Protein AF-A0A2D5T4H2-F1 (afdb_monomer_lite)

Radius of gyration: 14.94 Å; chains: 1; bounding box: 44×29×36 Å

Secondary structure (DSSP, 8-state):
----SS--PPP-SHHHHHHHHHHHH-EEEEE--S-TTTTTT--EEEEETTSEEEEE--SHHHHHHHHHTTTHHHHHHHHHSPBPPHHHHHHHHHHS-TTT-GGG-S-S-HHHHHHHHHTTTT-HHHHHHHHHHHTTS-S-EE-

Structure (mmCIF, N/CA/C/O backbone):
data_AF-A0A2D5T4H2-F1
#
_entry.id   AF-A0A2D5T4H2-F1
#
loop_
_atom_site.group_PDB
_atom_site.id
_atom_site.type_symbol
_atom_site.label_atom_id
_atom_site.label_alt_id
_atom_site.label_comp_id
_atom_site.label_asym_id
_atom_site.label_entity_id
_atom_site.label_seq_id
_atom_site.pdbx_PDB_ins_code
_atom_site.Cartn_x
_atom_site.Cartn_y
_atom_site.Cartn_z
_atom_site.occupancy
_atom_site.B_iso_or_equiv
_atom_site.auth_seq_id
_atom_site.auth_comp_id
_atom_site.auth_asym_id
_atom_site.auth_atom_id
_atom_site.pdbx_PDB_model_num
ATOM 1 N N . THR A 1 1 ? -28.891 8.841 -10.456 1.00 34.97 1 THR A N 1
ATOM 2 C CA . THR A 1 1 ? -28.614 8.245 -11.785 1.00 34.97 1 THR A CA 1
ATOM 3 C C . THR A 1 1 ? -28.326 6.766 -11.584 1.00 34.97 1 THR A C 1
ATOM 5 O O . THR A 1 1 ? -27.625 6.457 -10.628 1.00 34.97 1 THR A O 1
ATOM 8 N N . PRO A 1 2 ? -28.926 5.834 -12.348 1.00 43.03 2 PRO A N 1
ATOM 9 C CA . PRO A 1 2 ? -28.908 4.424 -11.969 1.00 43.03 2 PRO A CA 1
ATOM 10 C C . PRO A 1 2 ? -27.584 3.770 -12.382 1.00 43.03 2 PRO A C 1
ATOM 12 O O . PRO A 1 2 ? -27.327 3.568 -13.564 1.00 43.03 2 PRO A O 1
ATOM 15 N N . VAL A 1 3 ? -26.751 3.421 -11.400 1.00 46.94 3 VAL A N 1
ATOM 16 C CA . VAL A 1 3 ? -25.598 2.518 -11.563 1.00 46.94 3 VAL A CA 1
ATOM 17 C C . VAL A 1 3 ? -26.074 1.105 -11.231 1.00 46.94 3 VAL A C 1
ATOM 19 O O . VAL A 1 3 ? -25.702 0.511 -10.229 1.00 46.94 3 VAL A O 1
ATOM 22 N N . ALA A 1 4 ? -26.996 0.588 -12.033 1.00 45.72 4 ALA A N 1
ATOM 23 C CA . ALA A 1 4 ? -27.478 -0.780 -11.917 1.00 45.72 4 ALA A CA 1
ATOM 24 C C . ALA A 1 4 ? -27.322 -1.405 -13.299 1.00 45.72 4 ALA A C 1
ATOM 26 O O . ALA A 1 4 ? -28.199 -1.214 -14.132 1.00 45.72 4 ALA A O 1
ATOM 27 N N . ASN A 1 5 ? -26.140 -1.990 -13.555 1.00 38.53 5 ASN A N 1
ATOM 28 C CA . ASN A 1 5 ? -25.817 -2.998 -14.593 1.00 38.53 5 ASN A CA 1
ATOM 29 C C . ASN A 1 5 ? -24.341 -2.969 -15.050 1.00 38.53 5 ASN A C 1
ATOM 31 O O . ASN A 1 5 ? -24.047 -3.269 -16.202 1.00 38.53 5 ASN A O 1
ATOM 35 N N . SER A 1 6 ? -23.381 -2.639 -14.181 1.00 49.62 6 SER A N 1
ATOM 36 C CA . SER A 1 6 ? -21.960 -2.801 -14.531 1.00 49.62 6 SER A CA 1
ATOM 37 C C . SER A 1 6 ? -21.401 -4.184 -14.154 1.00 49.62 6 SER A C 1
ATOM 39 O O . SER A 1 6 ? -20.303 -4.529 -14.573 1.00 49.62 6 SER A O 1
ATOM 41 N N . GLY A 1 7 ? -22.119 -4.989 -13.356 1.00 42.88 7 GLY A N 1
ATOM 42 C CA . GLY A 1 7 ? -21.573 -6.232 -12.791 1.00 42.88 7 GLY A CA 1
ATOM 43 C C . GLY A 1 7 ? -20.414 -6.006 -11.807 1.00 42.88 7 GLY A C 1
ATOM 44 O O . GLY A 1 7 ? -19.884 -6.972 -11.264 1.00 42.88 7 GLY A O 1
ATOM 45 N N . PHE A 1 8 ? -20.038 -4.749 -11.540 1.00 54.16 8 PHE A N 1
ATOM 46 C CA . PHE A 1 8 ? -19.082 -4.392 -10.502 1.00 54.16 8 PHE A CA 1
ATOM 47 C C . PHE A 1 8 ? -19.810 -4.408 -9.160 1.00 54.16 8 PHE A C 1
ATOM 49 O O . PHE A 1 8 ? -20.512 -3.467 -8.796 1.00 54.16 8 PHE A O 1
ATOM 56 N N . SER A 1 9 ? -19.668 -5.512 -8.432 1.00 63.72 9 SER A N 1
ATOM 57 C CA . SER A 1 9 ? -19.915 -5.522 -6.993 1.00 63.72 9 SER A CA 1
ATOM 58 C C . SER A 1 9 ? -18.931 -4.574 -6.307 1.00 63.72 9 SER A C 1
ATOM 60 O O . SER A 1 9 ? -17.769 -4.511 -6.718 1.00 63.72 9 SER A O 1
ATOM 62 N N . ALA A 1 10 ? -19.366 -3.896 -5.244 1.00 79.94 10 ALA A N 1
ATOM 63 C CA . ALA A 1 10 ? -18.456 -3.160 -4.369 1.00 79.94 10 ALA A CA 1
ATOM 64 C C . ALA A 1 10 ? -17.305 -4.076 -3.915 1.00 79.94 10 ALA A C 1
ATOM 66 O O . ALA A 1 10 ? -17.531 -5.256 -3.633 1.00 79.94 10 ALA A O 1
ATOM 67 N N . ILE A 1 11 ? -16.080 -3.548 -3.878 1.00 86.62 11 ILE A N 1
ATOM 68 C CA . ILE A 1 11 ? -14.932 -4.293 -3.360 1.00 86.62 11 ILE A CA 1
ATOM 69 C C . ILE A 1 11 ? -15.079 -4.390 -1.841 1.00 86.62 11 ILE A C 1
ATOM 71 O O . ILE A 1 11 ? -15.152 -3.370 -1.160 1.00 86.62 11 ILE A O 1
ATOM 75 N N . THR A 1 12 ? -15.130 -5.611 -1.313 1.00 90.19 12 THR A N 1
ATOM 76 C CA . THR A 1 12 ? -15.349 -5.863 0.121 1.00 90.19 12 THR A CA 1
ATOM 77 C C . THR A 1 12 ? -14.108 -6.362 0.854 1.00 90.19 12 THR A C 1
ATOM 79 O O . THR A 1 12 ? -14.155 -6.474 2.072 1.00 90.19 12 THR A O 1
ATOM 82 N N . SER A 1 13 ? -13.021 -6.679 0.142 1.00 93.88 13 SER A N 1
ATOM 83 C CA . SER A 1 13 ? -11.738 -7.081 0.736 1.00 93.88 13 SER A CA 1
ATOM 84 C C . SER A 1 13 ? -10.546 -6.718 -0.152 1.00 93.88 13 SER A C 1
ATOM 86 O O . SER A 1 13 ? -10.675 -6.530 -1.371 1.00 93.88 13 SER A O 1
ATOM 88 N N . PHE A 1 14 ? -9.352 -6.654 0.439 1.00 95.88 14 PHE A N 1
ATOM 89 C CA . PHE A 1 14 ? -8.123 -6.426 -0.327 1.00 95.88 14 PHE A CA 1
ATOM 90 C C . PHE A 1 14 ? -7.744 -7.614 -1.220 1.00 95.88 14 PHE A C 1
ATOM 92 O O . PHE A 1 14 ? -7.078 -7.425 -2.234 1.00 95.88 14 PHE A O 1
ATOM 99 N N . GLU A 1 15 ? -8.174 -8.830 -0.910 1.00 95.62 15 GLU A N 1
ATOM 100 C CA . GLU A 1 15 ? -7.932 -10.023 -1.722 1.00 95.62 15 GLU A CA 1
ATOM 101 C C . GLU A 1 15 ? -8.758 -9.985 -3.004 1.00 95.62 15 GLU A C 1
ATOM 103 O O . GLU A 1 15 ? -8.255 -10.315 -4.086 1.00 95.62 15 GLU A O 1
ATOM 108 N N . GLN A 1 16 ? -10.006 -9.516 -2.904 1.00 94.56 16 GLN A N 1
ATOM 109 C CA . GLN A 1 16 ? -10.831 -9.241 -4.074 1.00 94.56 16 GLN A CA 1
ATOM 110 C C . GLN A 1 16 ? -10.177 -8.152 -4.930 1.00 94.56 16 GLN A C 1
ATOM 112 O O . GLN A 1 16 ? -10.008 -8.352 -6.136 1.00 94.56 16 GLN A O 1
ATOM 117 N N . PHE A 1 17 ? -9.725 -7.052 -4.310 1.00 95.12 17 PHE A N 1
ATOM 118 C CA . PHE A 1 17 ? -8.960 -6.010 -5.001 1.00 95.12 17 PHE A CA 1
ATOM 119 C C . PHE A 1 17 ? -7.736 -6.593 -5.719 1.00 95.12 17 PHE A C 1
ATOM 121 O O . PHE A 1 17 ? -7.566 -6.373 -6.915 1.00 95.12 17 PHE A O 1
ATOM 128 N N . CYS A 1 18 ? -6.911 -7.382 -5.023 1.00 95.50 18 CYS A N 1
ATOM 129 C CA . CYS A 1 18 ? -5.713 -8.009 -5.583 1.00 95.50 18 CYS A CA 1
ATOM 130 C C . CYS A 1 18 ? -6.044 -8.889 -6.790 1.00 95.50 18 CYS A C 1
ATOM 132 O O . CYS A 1 18 ? -5.341 -8.842 -7.795 1.00 95.50 18 CYS A O 1
ATOM 134 N N . THR A 1 19 ? -7.113 -9.681 -6.710 1.00 94.88 19 THR A N 1
ATOM 135 C CA . THR A 1 19 ? -7.543 -10.570 -7.798 1.00 94.88 19 THR A CA 1
ATOM 136 C C . THR A 1 19 ? -7.921 -9.775 -9.048 1.00 94.88 19 THR A C 1
ATOM 138 O O . THR A 1 19 ? -7.489 -10.108 -10.154 1.00 94.88 19 THR A O 1
ATOM 141 N N . ILE A 1 20 ? -8.681 -8.691 -8.872 1.00 93.38 20 ILE A N 1
ATOM 142 C CA . ILE A 1 20 ? -9.080 -7.790 -9.958 1.00 93.38 20 ILE A CA 1
ATOM 143 C C . ILE A 1 20 ? -7.844 -7.080 -10.528 1.00 93.38 20 ILE A C 1
ATOM 145 O O . ILE A 1 20 ? -7.595 -7.151 -11.730 1.00 93.38 20 ILE A O 1
ATOM 149 N N . ALA A 1 21 ? -7.026 -6.463 -9.674 1.00 93.50 21 ALA A N 1
ATOM 150 C CA . ALA A 1 21 ? -5.838 -5.708 -10.063 1.00 93.50 21 ALA A CA 1
ATOM 151 C C . ALA A 1 21 ? -4.835 -6.555 -10.863 1.00 93.50 21 ALA A C 1
ATOM 153 O O . ALA A 1 21 ? -4.395 -6.119 -11.926 1.00 93.50 21 ALA A O 1
ATOM 154 N N . LYS A 1 22 ? -4.534 -7.791 -10.424 1.00 94.69 22 LYS A N 1
ATOM 155 C CA . LYS A 1 22 ? -3.659 -8.724 -11.166 1.00 94.69 22 LYS A CA 1
ATOM 156 C C . LYS A 1 22 ? -4.136 -8.923 -12.598 1.00 94.69 22 LYS A C 1
ATOM 158 O O . LYS A 1 22 ? -3.337 -8.867 -13.524 1.00 94.69 22 LYS A O 1
ATOM 163 N N . ARG A 1 23 ? -5.438 -9.151 -12.778 1.00 92.44 23 ARG A N 1
ATOM 164 C CA . ARG A 1 23 ? -6.022 -9.473 -14.084 1.00 92.44 23 ARG A CA 1
ATOM 165 C C . ARG A 1 23 ? -6.129 -8.256 -14.997 1.00 92.44 23 ARG A C 1
ATOM 167 O O . ARG A 1 23 ? -5.829 -8.368 -16.179 1.00 92.44 23 ARG A O 1
ATOM 174 N N . TYR A 1 24 ? -6.580 -7.121 -14.468 1.00 92.06 24 TYR A N 1
ATOM 175 C CA . TYR A 1 24 ? -6.819 -5.919 -15.270 1.00 92.06 24 TYR A CA 1
ATOM 176 C C . TYR A 1 24 ? -5.535 -5.162 -15.600 1.00 92.06 24 TYR A C 1
ATOM 178 O O . TYR A 1 24 ? -5.412 -4.639 -16.705 1.00 92.06 24 TYR A O 1
ATOM 186 N N . TRP A 1 25 ? -4.590 -5.091 -14.661 1.00 92.69 25 TRP A N 1
ATOM 187 C CA . TRP A 1 25 ? -3.363 -4.311 -14.834 1.00 92.69 25 TRP A CA 1
ATOM 188 C C . TRP A 1 25 ? -2.144 -5.156 -15.194 1.00 92.69 25 TRP A C 1
ATOM 190 O O . TRP A 1 25 ? -1.122 -4.576 -15.538 1.00 92.69 25 TRP A O 1
ATOM 200 N N . GLN A 1 26 ? -2.241 -6.492 -15.138 1.00 94.25 26 GLN A N 1
ATOM 201 C CA . GLN A 1 26 ? -1.117 -7.404 -15.399 1.00 94.25 26 GLN A CA 1
ATOM 202 C C . GLN A 1 26 ? 0.096 -7.056 -14.517 1.00 94.25 26 GLN A C 1
ATOM 204 O O . GLN A 1 26 ? 1.203 -6.801 -14.982 1.00 94.25 26 GLN A O 1
ATOM 209 N N . VAL A 1 27 ? -0.153 -6.987 -13.206 1.00 97.06 27 VAL A N 1
ATOM 210 C CA . VAL A 1 27 ? 0.825 -6.571 -12.191 1.00 97.06 27 VAL A CA 1
ATOM 211 C C . VAL A 1 27 ? 1.141 -7.686 -11.212 1.00 97.06 27 VAL A C 1
ATOM 213 O O . VAL A 1 27 ? 0.294 -8.526 -10.893 1.00 97.06 27 VAL A O 1
ATOM 216 N N . THR A 1 28 ? 2.334 -7.612 -10.631 1.00 97.88 28 THR A N 1
ATOM 217 C CA . THR A 1 28 ? 2.639 -8.296 -9.374 1.00 97.88 28 THR A CA 1
ATOM 218 C C . THR A 1 28 ? 2.380 -7.345 -8.209 1.00 97.88 28 THR A C 1
ATOM 220 O O . THR A 1 28 ? 2.773 -6.180 -8.259 1.00 97.88 28 THR A O 1
ATOM 223 N N . LEU A 1 29 ? 1.707 -7.832 -7.163 1.00 98.19 29 LEU A N 1
ATOM 224 C CA . LEU A 1 29 ? 1.396 -7.050 -5.966 1.00 98.19 29 LEU A CA 1
ATOM 225 C C . LEU A 1 29 ? 2.230 -7.528 -4.787 1.00 98.19 29 LEU A C 1
ATOM 227 O O . LEU A 1 29 ? 2.374 -8.731 -4.565 1.00 98.19 29 LEU A O 1
ATOM 231 N N . TYR A 1 30 ? 2.703 -6.563 -4.018 1.00 98.19 30 TYR A N 1
ATOM 232 C CA . TYR A 1 30 ? 3.545 -6.729 -2.849 1.00 98.19 30 TYR A CA 1
ATOM 233 C C . TYR A 1 30 ? 2.942 -5.968 -1.680 1.00 98.19 30 TYR A C 1
ATOM 235 O O . TYR A 1 30 ? 2.213 -4.989 -1.871 1.00 98.19 30 TYR A O 1
ATOM 243 N N . ARG A 1 31 ? 3.266 -6.388 -0.462 1.00 97.12 31 ARG A N 1
ATOM 244 C CA . ARG A 1 31 ? 2.934 -5.593 0.716 1.00 97.12 31 ARG A CA 1
ATOM 245 C C . ARG A 1 31 ? 3.766 -4.310 0.729 1.00 97.12 31 ARG A C 1
ATOM 247 O O . ARG A 1 31 ? 4.899 -4.274 0.240 1.00 97.12 31 ARG A O 1
ATOM 254 N N . ASN A 1 32 ? 3.216 -3.254 1.309 1.00 96.69 32 ASN A N 1
ATOM 255 C CA . ASN A 1 32 ? 3.922 -1.994 1.480 1.00 96.69 32 ASN A CA 1
ATOM 256 C C . ASN A 1 32 ? 4.977 -2.096 2.594 1.00 96.69 32 ASN A C 1
ATOM 258 O O . ASN A 1 32 ? 4.735 -1.734 3.741 1.00 96.69 32 ASN A O 1
ATOM 262 N N . ASP A 1 33 ? 6.172 -2.546 2.216 1.00 93.06 33 ASP A N 1
ATOM 263 C CA . ASP A 1 33 ? 7.385 -2.489 3.048 1.00 93.06 33 ASP A CA 1
ATOM 264 C C . ASP A 1 33 ? 8.144 -1.156 2.895 1.00 93.06 33 ASP A C 1
ATOM 266 O O . ASP A 1 33 ? 9.150 -0.901 3.565 1.00 93.06 33 ASP A O 1
ATOM 270 N N . VAL A 1 34 ? 7.689 -0.291 1.983 1.00 94.25 34 VAL A N 1
ATOM 271 C CA . VAL A 1 34 ? 8.395 0.937 1.614 1.00 94.25 34 VAL A CA 1
ATOM 272 C C . VAL A 1 34 ? 8.357 1.932 2.770 1.00 94.25 34 VAL A C 1
ATOM 274 O O . VAL A 1 34 ? 9.414 2.384 3.224 1.00 94.25 34 VAL A O 1
ATOM 277 N N . PHE A 1 35 ? 7.154 2.221 3.272 1.00 93.31 35 PHE A N 1
ATOM 278 C CA . PHE A 1 35 ? 6.911 3.168 4.359 1.00 93.31 35 PHE A CA 1
ATOM 279 C C . PHE A 1 35 ? 5.974 2.539 5.403 1.00 93.31 35 PHE A C 1
ATOM 281 O O . PHE A 1 35 ? 4.754 2.550 5.210 1.00 93.31 35 PHE A O 1
ATOM 288 N N . PRO A 1 36 ? 6.505 2.007 6.523 1.00 92.75 36 PRO A N 1
ATOM 289 C CA . PRO A 1 36 ? 5.705 1.292 7.520 1.00 92.75 36 PRO A CA 1
ATOM 290 C C . PRO A 1 36 ? 4.522 2.088 8.087 1.00 92.75 36 PRO A C 1
ATOM 292 O O . PRO A 1 36 ? 3.486 1.502 8.375 1.00 92.75 36 PRO A O 1
ATOM 295 N N . ALA A 1 37 ? 4.637 3.415 8.214 1.00 91.75 37 ALA A N 1
ATOM 296 C CA . ALA A 1 37 ? 3.538 4.274 8.676 1.00 91.75 37 ALA A CA 1
ATOM 297 C C . ALA A 1 37 ? 2.452 4.530 7.623 1.00 91.75 37 ALA A C 1
ATOM 299 O O . ALA A 1 37 ? 1.321 4.860 7.969 1.00 91.75 37 ALA A O 1
ATOM 300 N N . LEU A 1 38 ? 2.772 4.368 6.341 1.00 92.56 38 LEU A N 1
ATOM 301 C CA . LEU A 1 38 ? 1.813 4.494 5.247 1.00 92.56 38 LEU A CA 1
ATOM 302 C C . LEU A 1 38 ? 1.041 3.187 5.018 1.00 92.56 38 LEU A C 1
ATOM 304 O O . LEU A 1 38 ? -0.131 3.215 4.642 1.00 92.56 38 LEU A O 1
ATOM 308 N N . ALA A 1 39 ? 1.693 2.050 5.275 1.00 95.19 39 ALA A N 1
ATOM 309 C CA . ALA A 1 39 ? 1.175 0.706 5.039 1.00 95.19 39 ALA A CA 1
ATOM 310 C C . ALA A 1 39 ? -0.229 0.434 5.616 1.00 95.19 39 ALA A C 1
ATOM 312 O O . ALA A 1 39 ? -1.018 -0.195 4.914 1.00 95.19 39 ALA A O 1
ATOM 313 N N . PRO A 1 40 ? -0.621 0.933 6.808 1.00 94.44 40 PRO A N 1
ATOM 314 C CA . PRO A 1 40 ? -1.963 0.697 7.324 1.00 94.44 40 PRO A CA 1
ATOM 315 C C . PRO A 1 40 ? -3.058 1.240 6.403 1.00 94.44 40 PRO A C 1
ATOM 317 O O . PRO A 1 40 ? -4.093 0.600 6.294 1.00 94.44 40 PRO A O 1
ATOM 320 N N . TYR A 1 41 ? -2.831 2.361 5.711 1.00 93.44 41 TYR A N 1
ATOM 321 C CA . TYR A 1 41 ? -3.816 2.989 4.817 1.00 93.44 41 TYR A CA 1
ATOM 322 C C . TYR A 1 41 ? -3.652 2.565 3.358 1.00 93.44 41 TYR A C 1
ATOM 324 O O . TYR A 1 41 ? -4.640 2.422 2.644 1.00 93.44 41 TYR A O 1
ATOM 332 N N . PHE A 1 42 ? -2.408 2.351 2.928 1.00 95.00 42 PHE A N 1
ATOM 333 C CA . PHE A 1 42 ? -2.062 1.953 1.566 1.00 95.00 42 PHE A CA 1
ATOM 334 C C . PHE A 1 42 ? -1.181 0.699 1.622 1.00 95.00 42 PHE A C 1
ATOM 336 O O . PHE A 1 42 ? 0.047 0.798 1.519 1.00 95.00 42 PHE A O 1
ATOM 343 N N . PRO A 1 43 ? -1.772 -0.490 1.831 1.00 96.94 43 PRO A N 1
ATOM 344 C CA . PRO A 1 43 ? -1.005 -1.691 2.154 1.00 96.94 43 PRO A CA 1
ATOM 345 C C . PRO A 1 43 ? -0.332 -2.358 0.955 1.00 96.94 43 PRO A C 1
ATOM 347 O O . PRO A 1 43 ? 0.405 -3.323 1.138 1.00 96.94 43 PRO A O 1
ATOM 350 N N . ILE A 1 44 ? -0.571 -1.877 -0.267 1.00 97.88 44 ILE A N 1
ATOM 351 C CA . ILE A 1 44 ? -0.195 -2.586 -1.491 1.00 97.88 44 ILE A CA 1
ATOM 352 C C . ILE A 1 44 ? 0.716 -1.729 -2.365 1.00 97.88 44 ILE A C 1
ATOM 354 O O . ILE A 1 44 ? 0.396 -0.584 -2.681 1.00 97.88 44 ILE A O 1
ATOM 358 N N . VAL A 1 45 ? 1.804 -2.332 -2.834 1.00 97.69 45 VAL A N 1
ATOM 359 C CA . VAL A 1 45 ? 2.670 -1.815 -3.899 1.00 97.69 45 VAL A CA 1
ATOM 360 C C . VAL A 1 45 ? 2.519 -2.713 -5.125 1.00 97.69 45 VAL A C 1
ATOM 362 O O . VAL A 1 45 ? 2.576 -3.935 -5.014 1.00 97.69 45 VAL A O 1
ATOM 365 N N . CYS A 1 46 ? 2.301 -2.124 -6.296 1.00 97.38 46 CYS A N 1
ATOM 366 C CA . CYS A 1 46 ? 2.217 -2.829 -7.574 1.00 97.38 46 CYS A CA 1
ATOM 367 C C . CYS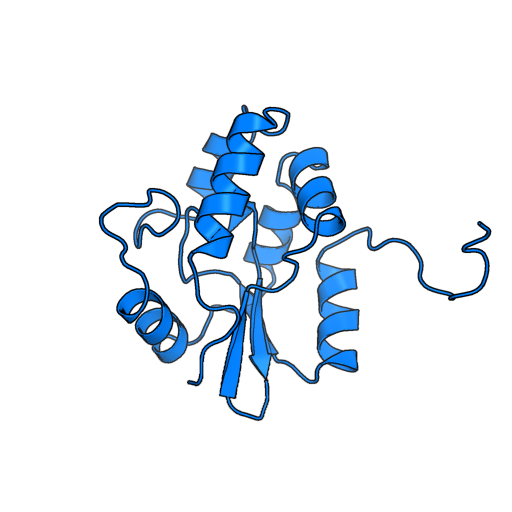 A 1 46 ? 3.486 -2.618 -8.390 1.00 97.38 46 CYS A C 1
ATOM 369 O O . CYS A 1 46 ? 4.029 -1.517 -8.391 1.00 97.38 46 CYS A O 1
ATOM 371 N N . ILE A 1 47 ? 3.902 -3.653 -9.120 1.00 97.94 47 ILE A N 1
ATOM 372 C CA . ILE A 1 47 ? 4.925 -3.576 -10.166 1.00 97.94 47 ILE A CA 1
ATOM 373 C C . ILE A 1 47 ? 4.346 -4.200 -11.438 1.00 97.94 47 ILE A C 1
ATOM 375 O O . ILE A 1 47 ? 3.937 -5.364 -11.429 1.00 97.94 47 ILE A O 1
ATOM 379 N N . ALA A 1 48 ? 4.291 -3.419 -12.514 1.00 96.94 48 ALA A N 1
ATOM 380 C CA . ALA A 1 48 ? 3.893 -3.874 -13.845 1.00 96.94 48 ALA A CA 1
ATOM 381 C C . ALA A 1 48 ? 5.090 -4.428 -14.634 1.00 96.94 48 ALA A C 1
ATOM 383 O O . ALA A 1 48 ? 6.243 -4.139 -14.319 1.00 96.94 48 ALA A O 1
ATOM 384 N N . GLU A 1 49 ? 4.815 -5.172 -15.709 1.00 94.31 49 GLU A N 1
ATOM 385 C CA . GLU A 1 49 ? 5.846 -5.748 -16.593 1.00 94.31 49 GLU A CA 1
ATOM 386 C C . GLU A 1 49 ? 6.765 -4.698 -17.235 1.00 94.31 49 GLU A C 1
ATOM 388 O O . GLU A 1 49 ? 7.923 -4.971 -17.533 1.00 94.31 49 GLU A O 1
ATOM 393 N N . ASN A 1 50 ? 6.272 -3.470 -17.412 1.00 94.12 50 ASN A N 1
ATOM 394 C CA . ASN A 1 50 ? 7.049 -2.344 -17.928 1.00 94.12 50 ASN A CA 1
ATOM 395 C C . ASN A 1 50 ? 7.886 -1.628 -16.846 1.00 94.12 50 ASN A C 1
ATOM 397 O O . ASN A 1 50 ? 8.282 -0.482 -17.051 1.00 94.12 50 ASN A O 1
ATOM 401 N N . ASN A 1 51 ? 8.093 -2.257 -15.685 1.00 94.62 51 ASN A N 1
ATOM 402 C CA . ASN A 1 51 ? 8.789 -1.706 -14.518 1.00 94.62 51 ASN A CA 1
ATOM 403 C C . ASN A 1 51 ? 8.150 -0.451 -13.898 1.00 94.62 51 ASN A C 1
ATOM 405 O O . ASN A 1 51 ? 8.769 0.204 -13.058 1.00 94.62 51 ASN A O 1
ATOM 409 N N . SER A 1 52 ? 6.900 -0.121 -14.243 1.00 97.00 52 SER A N 1
ATOM 410 C CA . SER A 1 52 ? 6.147 0.903 -13.511 1.00 97.00 52 SER A CA 1
ATOM 411 C C . SER A 1 52 ? 5.773 0.379 -12.127 1.00 97.00 52 SER A C 1
ATOM 413 O O . SER A 1 52 ? 5.223 -0.716 -12.004 1.00 97.00 52 SER A O 1
ATOM 415 N N . CYS A 1 53 ? 6.036 1.172 -11.090 1.00 97.44 53 CYS A N 1
ATOM 416 C CA . CYS A 1 53 ? 5.767 0.833 -9.698 1.00 97.44 53 CYS A CA 1
ATOM 417 C C . CYS A 1 53 ? 4.964 1.939 -9.003 1.00 97.44 53 CYS A C 1
ATOM 419 O O . CYS A 1 53 ? 5.286 3.116 -9.154 1.00 97.44 53 CYS A O 1
ATOM 421 N N . TRP A 1 54 ? 3.911 1.581 -8.263 1.00 96.19 54 TRP A N 1
ATOM 422 C CA . TRP A 1 54 ? 3.014 2.526 -7.574 1.00 96.19 54 TRP A CA 1
ATOM 423 C C . TRP A 1 54 ? 2.358 1.908 -6.340 1.00 96.19 54 TRP A C 1
ATOM 425 O O . TRP A 1 54 ? 2.284 0.687 -6.198 1.00 96.19 54 TRP A O 1
ATOM 435 N N . PHE A 1 55 ? 1.837 2.755 -5.455 1.00 95.50 55 PHE A N 1
ATOM 436 C CA . PHE A 1 55 ? 0.974 2.327 -4.357 1.00 95.50 55 PHE A CA 1
ATOM 437 C C . PHE A 1 55 ? -0.452 2.127 -4.868 1.00 95.50 55 PHE A C 1
ATOM 439 O O . PHE A 1 55 ? -1.067 3.047 -5.409 1.00 95.50 55 PHE A O 1
ATOM 446 N N . ALA A 1 56 ? -0.980 0.920 -4.707 1.00 92.81 56 ALA A N 1
ATOM 447 C CA . ALA A 1 56 ? -2.317 0.568 -5.162 1.00 92.81 56 ALA A CA 1
ATOM 448 C C . ALA A 1 56 ? -3.358 0.713 -4.050 1.00 92.81 56 ALA A C 1
ATOM 450 O O . ALA A 1 56 ? -3.040 1.044 -2.908 1.00 92.81 56 ALA A O 1
ATOM 451 N N . ALA A 1 57 ? -4.622 0.485 -4.415 1.00 87.44 57 ALA A N 1
ATOM 452 C CA . ALA A 1 57 ? -5.776 0.664 -3.536 1.00 87.44 57 ALA A CA 1
ATOM 453 C C . ALA A 1 57 ? -5.873 2.083 -2.932 1.00 87.44 57 ALA A C 1
ATOM 455 O O . ALA A 1 57 ? -6.506 2.288 -1.901 1.00 87.44 57 ALA A O 1
ATOM 456 N N . ALA A 1 58 ? -5.288 3.083 -3.600 1.00 87.38 58 ALA A N 1
ATOM 457 C CA . ALA A 1 58 ? -5.325 4.485 -3.197 1.00 87.38 58 ALA A CA 1
ATOM 458 C C . ALA A 1 58 ? -6.635 5.176 -3.625 1.00 87.38 58 ALA A C 1
ATOM 460 O O . ALA A 1 58 ? -6.641 6.204 -4.296 1.00 87.38 58 ALA A O 1
ATOM 461 N N . THR A 1 59 ? -7.762 4.568 -3.261 1.00 87.44 59 THR A N 1
ATOM 462 C CA . THR A 1 59 ? -9.122 5.039 -3.567 1.00 87.44 59 TH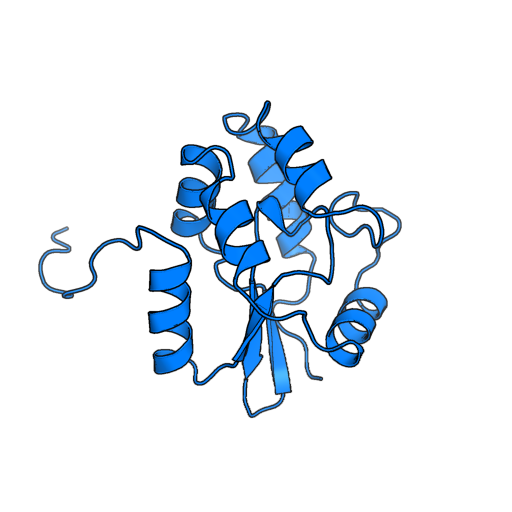R A CA 1
ATOM 463 C C . THR A 1 59 ? -9.902 5.246 -2.275 1.00 87.44 59 THR A C 1
ATOM 465 O O . THR A 1 59 ? -9.655 4.531 -1.304 1.00 87.44 59 THR A O 1
ATOM 468 N N . ASN A 1 60 ? -10.888 6.150 -2.273 1.00 86.44 60 ASN A N 1
ATOM 469 C CA . ASN A 1 60 ? -11.730 6.390 -1.093 1.00 86.44 60 ASN A CA 1
ATOM 470 C C . ASN A 1 60 ? -12.404 5.111 -0.574 1.00 86.44 60 ASN A C 1
ATOM 472 O O . ASN A 1 60 ? -12.399 4.893 0.629 1.00 86.44 60 ASN A O 1
ATOM 476 N N . GLU A 1 61 ? -12.894 4.245 -1.464 1.00 88.88 61 GLU A N 1
ATOM 477 C CA . GLU A 1 61 ? -13.567 2.989 -1.101 1.00 88.88 61 GLU A CA 1
ATOM 478 C C . GLU A 1 61 ? -12.652 2.055 -0.291 1.00 88.88 61 GLU A C 1
ATOM 480 O O . GLU A 1 61 ? -13.006 1.612 0.798 1.00 88.88 61 GLU A O 1
ATOM 485 N N . MET A 1 62 ? -11.430 1.812 -0.773 1.00 92.94 62 MET A N 1
ATOM 486 C CA . MET A 1 62 ? -10.445 0.970 -0.075 1.00 92.94 62 MET A CA 1
ATOM 487 C C . MET A 1 62 ? -9.949 1.597 1.237 1.00 92.94 62 MET A C 1
ATOM 489 O O . MET A 1 62 ? -9.659 0.890 2.208 1.00 92.94 62 MET A O 1
ATOM 493 N N . LEU A 1 63 ? -9.873 2.929 1.288 1.00 91.31 63 LEU A N 1
ATOM 494 C CA . LEU A 1 63 ? -9.524 3.662 2.501 1.00 91.31 63 LEU A CA 1
ATOM 495 C C . LEU A 1 63 ? -10.635 3.550 3.556 1.00 91.31 63 LEU A C 1
ATOM 497 O O . LEU A 1 63 ? -10.357 3.308 4.729 1.00 91.31 63 LEU A O 1
ATOM 501 N N . GLU A 1 64 ? -11.896 3.675 3.145 1.00 90.25 64 GLU A N 1
ATOM 502 C CA . GLU A 1 64 ? -13.064 3.467 4.003 1.00 90.25 64 GLU A CA 1
ATOM 503 C C . GLU A 1 64 ? -13.153 2.023 4.491 1.00 90.25 64 GLU A C 1
ATOM 505 O O . GLU A 1 64 ? -13.336 1.809 5.685 1.00 90.25 64 GLU A O 1
ATOM 510 N N . LEU A 1 65 ? -12.937 1.034 3.619 1.00 92.06 65 LEU A N 1
ATOM 511 C CA . LEU A 1 65 ? -12.863 -0.381 3.995 1.00 92.06 65 LEU A CA 1
ATOM 512 C C . LEU A 1 65 ? -11.815 -0.619 5.096 1.00 92.06 65 LEU A C 1
ATOM 514 O O . LEU A 1 65 ? -12.074 -1.277 6.109 1.00 92.06 65 LEU A O 1
ATOM 518 N N . THR A 1 66 ? -10.636 -0.024 4.928 1.00 92.81 66 THR A N 1
ATOM 519 C CA . THR A 1 66 ? -9.548 -0.094 5.904 1.00 92.81 66 THR A CA 1
ATOM 520 C C . THR A 1 66 ? -9.951 0.516 7.246 1.00 92.81 66 THR A C 1
ATOM 522 O O . THR A 1 66 ? -9.784 -0.117 8.286 1.00 92.81 66 THR A O 1
ATOM 525 N N . MET A 1 67 ? -10.505 1.728 7.251 1.00 91.56 67 MET A N 1
ATOM 526 C CA . MET A 1 67 ? -10.884 2.412 8.492 1.00 91.56 67 MET A CA 1
ATOM 527 C C . MET A 1 67 ? -12.080 1.741 9.185 1.00 91.56 67 MET A C 1
ATOM 529 O O . MET A 1 67 ? -12.059 1.553 10.401 1.00 91.56 67 MET A O 1
ATOM 533 N N . ASN A 1 68 ? -13.095 1.320 8.424 1.00 91.62 68 ASN A N 1
ATOM 534 C CA . ASN A 1 68 ? -14.307 0.677 8.939 1.00 91.62 68 ASN A CA 1
ATOM 535 C C . ASN A 1 68 ? -14.021 -0.698 9.552 1.00 91.62 68 ASN A C 1
ATOM 537 O O . ASN A 1 68 ? -14.671 -1.083 10.522 1.00 91.62 68 ASN A O 1
ATOM 541 N N . SER A 1 69 ? -13.018 -1.415 9.038 1.00 91.62 69 SER A N 1
ATOM 542 C CA . SER A 1 69 ? -12.544 -2.674 9.625 1.00 91.62 69 SER A CA 1
ATOM 543 C C . SER A 1 69 ? -11.601 -2.483 10.820 1.00 91.62 69 SER A C 1
ATOM 545 O O . SER A 1 69 ? -11.095 -3.469 11.359 1.00 91.62 69 SER A O 1
ATOM 547 N N . GLY A 1 70 ? -11.316 -1.241 11.235 1.00 92.12 70 GLY A N 1
ATOM 548 C CA . GLY A 1 70 ? -10.306 -0.959 12.256 1.00 92.12 70 GLY A CA 1
ATOM 549 C C . GLY A 1 70 ? -8.917 -1.439 11.830 1.00 92.12 70 GLY A C 1
ATOM 550 O O . GLY A 1 70 ? -8.183 -2.001 12.640 1.00 92.12 70 GLY A O 1
ATOM 551 N N . PHE A 1 71 ? -8.576 -1.260 10.552 1.00 93.88 71 PHE A N 1
ATOM 552 C CA . PHE A 1 71 ? -7.327 -1.688 9.913 1.00 93.88 71 PHE A CA 1
ATOM 553 C C . PHE A 1 71 ? -7.098 -3.208 9.862 1.00 93.88 71 PHE A C 1
ATOM 555 O O . PHE A 1 71 ? -6.004 -3.640 9.498 1.00 93.88 71 PHE A O 1
ATOM 562 N N . ASN A 1 72 ? -8.097 -4.038 10.182 1.00 93.75 72 ASN A N 1
ATOM 563 C CA . ASN A 1 72 ? -7.945 -5.495 10.123 1.00 93.75 72 ASN A CA 1
ATOM 564 C C . ASN A 1 72 ? -7.763 -6.006 8.686 1.00 93.75 72 ASN A C 1
ATOM 566 O O . ASN A 1 72 ? -6.925 -6.877 8.469 1.00 93.75 72 ASN A O 1
ATOM 570 N N . GLU A 1 73 ? -8.459 -5.416 7.709 1.00 95.44 73 GLU A N 1
ATOM 571 C CA . GLU A 1 73 ? -8.301 -5.753 6.284 1.00 95.44 73 GLU A CA 1
ATOM 572 C C . GLU A 1 73 ? -6.876 -5.456 5.790 1.00 95.44 73 GLU A C 1
ATOM 574 O O . GLU A 1 73 ? -6.239 -6.276 5.131 1.00 95.44 73 GLU A O 1
ATOM 579 N N . SER A 1 74 ? -6.329 -4.304 6.191 1.00 95.94 74 SER A N 1
ATOM 580 C CA . SER A 1 74 ? -4.948 -3.919 5.887 1.00 95.94 74 SER A CA 1
ATOM 581 C C . SER A 1 74 ? -3.937 -4.849 6.565 1.00 95.94 74 SER A C 1
ATOM 583 O O . SER A 1 74 ? -3.030 -5.373 5.919 1.00 95.94 74 SER A O 1
ATOM 585 N N . LYS A 1 75 ? -4.138 -5.151 7.855 1.00 96.06 75 LYS A N 1
ATOM 586 C CA . LYS A 1 75 ? -3.311 -6.116 8.594 1.00 96.06 75 LYS A CA 1
ATOM 587 C C . LYS A 1 75 ? -3.278 -7.478 7.905 1.00 96.06 75 LYS A C 1
ATOM 589 O O . LYS A 1 75 ? -2.215 -8.083 7.787 1.00 96.06 75 LYS A O 1
ATOM 594 N N . HIS A 1 76 ? -4.439 -7.961 7.469 1.00 96.69 76 HIS A N 1
ATOM 595 C CA . HIS A 1 76 ? -4.550 -9.252 6.815 1.00 96.69 76 HIS A CA 1
ATOM 596 C C . HIS A 1 76 ? -3.770 -9.269 5.500 1.00 96.69 76 HIS A C 1
ATOM 598 O O . HIS A 1 76 ? -2.872 -10.098 5.340 1.00 96.69 76 HIS A O 1
ATOM 604 N N . ILE A 1 77 ? -4.019 -8.315 4.599 1.00 97.25 77 ILE A N 1
ATOM 605 C CA . ILE A 1 77 ? -3.361 -8.327 3.290 1.00 97.25 77 ILE A CA 1
ATOM 606 C C . ILE A 1 77 ? -1.841 -8.126 3.385 1.00 97.25 77 ILE A C 1
ATOM 608 O O . ILE A 1 77 ? -1.096 -8.762 2.638 1.00 97.25 77 ILE A O 1
ATOM 612 N N . LEU A 1 78 ? -1.359 -7.326 4.343 1.00 96.88 78 LEU A N 1
ATOM 613 C CA . LEU A 1 78 ? 0.076 -7.160 4.608 1.00 96.88 78 LEU A CA 1
ATOM 614 C C . LEU A 1 78 ? 0.752 -8.476 5.029 1.00 96.88 78 LEU A C 1
ATOM 616 O O . LEU A 1 78 ? 1.928 -8.683 4.730 1.00 96.88 78 LEU A O 1
ATOM 620 N N . SER A 1 79 ? 0.017 -9.377 5.690 1.00 96.19 79 SER A N 1
ATOM 621 C CA . SER A 1 79 ? 0.517 -10.704 6.079 1.00 96.19 79 SER A CA 1
ATOM 622 C C . SER A 1 79 ? 0.497 -11.731 4.940 1.00 96.19 79 SER A C 1
ATOM 624 O O . SER A 1 79 ? 1.257 -12.697 4.976 1.00 96.19 79 SER A O 1
ATOM 626 N N . VAL A 1 80 ? -0.357 -11.522 3.932 1.00 96.69 80 VAL A N 1
ATOM 627 C CA . VAL A 1 80 ? -0.570 -12.452 2.812 1.00 96.69 80 VAL A CA 1
ATOM 628 C C . VAL A 1 80 ? 0.319 -12.121 1.615 1.00 96.69 80 VAL A C 1
ATOM 630 O O . VAL A 1 80 ? 0.807 -13.026 0.936 1.00 96.69 80 VAL A O 1
ATOM 633 N N . LEU A 1 81 ? 0.517 -10.835 1.316 1.00 97.69 81 LEU A N 1
ATOM 634 C CA . LEU A 1 81 ? 1.300 -10.419 0.157 1.00 97.69 81 LEU A CA 1
ATOM 635 C C . LEU A 1 81 ? 2.809 -10.626 0.374 1.00 97.69 81 LEU A C 1
ATOM 637 O O . LEU A 1 81 ? 3.315 -10.445 1.485 1.00 97.69 81 LEU A O 1
ATOM 641 N N . PRO A 1 82 ? 3.555 -10.957 -0.698 1.00 97.31 82 PRO A N 1
ATOM 642 C CA . PRO A 1 82 ? 5.004 -11.073 -0.626 1.00 97.31 82 PRO A CA 1
ATOM 643 C C . PRO A 1 82 ? 5.654 -9.721 -0.317 1.00 97.31 82 PRO A C 1
ATOM 645 O O . PRO A 1 82 ? 5.089 -8.658 -0.590 1.00 97.31 82 PRO A O 1
ATOM 648 N N . SER A 1 83 ? 6.875 -9.775 0.218 1.00 96.44 83 SER A N 1
ATOM 649 C CA . SER A 1 83 ? 7.673 -8.578 0.483 1.00 96.44 83 SER A CA 1
ATOM 650 C C . SER A 1 83 ? 8.048 -7.860 -0.814 1.00 96.44 83 SER A C 1
ATOM 652 O O . SER A 1 83 ? 8.366 -8.508 -1.813 1.00 96.44 83 SER A O 1
ATOM 654 N N . CYS A 1 84 ? 8.006 -6.527 -0.801 1.00 96.38 84 CYS A N 1
ATOM 655 C CA . CYS A 1 84 ? 8.370 -5.717 -1.961 1.00 96.38 84 CYS A CA 1
ATOM 656 C C . CYS A 1 84 ? 9.864 -5.895 -2.302 1.00 96.38 84 CYS A C 1
ATOM 658 O O . CYS A 1 84 ? 10.692 -5.885 -1.389 1.00 96.38 84 CYS A O 1
ATOM 660 N N . PRO A 1 85 ? 10.251 -6.013 -3.589 1.00 96.88 85 PRO A N 1
ATOM 661 C CA . PRO A 1 85 ? 11.653 -6.134 -3.969 1.00 96.88 85 PRO A CA 1
ATOM 662 C C . PRO A 1 85 ? 12.500 -4.969 -3.445 1.00 96.88 85 PRO A C 1
ATOM 664 O O . PRO A 1 85 ? 12.099 -3.806 -3.531 1.00 96.88 85 PRO A O 1
ATOM 667 N N . GLU A 1 86 ? 13.700 -5.272 -2.948 1.00 96.12 86 GLU A N 1
ATOM 668 C CA . GLU A 1 86 ? 14.560 -4.295 -2.267 1.00 96.12 86 GLU A CA 1
ATOM 669 C C . GLU A 1 86 ? 14.913 -3.089 -3.154 1.00 96.12 86 GLU A C 1
ATOM 671 O O . GLU A 1 86 ? 14.877 -1.944 -2.704 1.00 96.12 86 GLU A O 1
ATOM 676 N N . HIS A 1 87 ? 15.183 -3.321 -4.442 1.00 95.44 87 HIS A N 1
ATOM 677 C CA . HIS A 1 87 ? 15.479 -2.246 -5.391 1.00 95.44 87 HIS A CA 1
ATOM 678 C C . HIS A 1 87 ? 14.310 -1.254 -5.528 1.00 95.44 87 HIS A C 1
ATOM 680 O O . HIS A 1 87 ? 14.539 -0.047 -5.600 1.00 95.44 87 HIS A O 1
ATOM 686 N N . ALA A 1 88 ? 13.063 -1.736 -5.484 1.00 96.06 88 ALA A N 1
ATOM 687 C 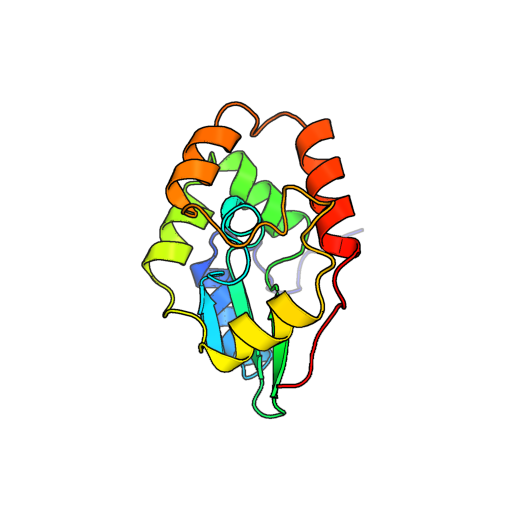CA . ALA A 1 88 ? 11.877 -0.888 -5.522 1.00 96.06 88 ALA A CA 1
ATOM 688 C C . ALA A 1 88 ? 11.726 -0.072 -4.234 1.00 96.06 88 ALA A C 1
ATOM 690 O O . ALA A 1 88 ? 11.486 1.135 -4.296 1.00 96.06 88 ALA A O 1
ATOM 691 N N . ILE A 1 89 ? 11.948 -0.699 -3.072 1.00 95.38 89 ILE A N 1
ATOM 692 C CA . ILE A 1 89 ? 11.957 -0.014 -1.770 1.00 95.38 89 ILE A CA 1
ATOM 693 C C . ILE A 1 89 ? 12.992 1.118 -1.769 1.00 95.38 89 ILE A C 1
ATOM 695 O O . ILE A 1 89 ? 12.675 2.259 -1.422 1.00 95.38 89 ILE A O 1
ATOM 699 N N . ASN A 1 90 ? 14.221 0.821 -2.194 1.00 94.00 90 ASN A N 1
ATOM 700 C CA . ASN A 1 90 ? 15.317 1.784 -2.219 1.00 94.00 90 ASN A CA 1
ATOM 701 C C . ASN A 1 90 ? 15.031 2.948 -3.176 1.00 94.00 90 ASN A C 1
ATOM 703 O O . ASN A 1 90 ? 15.265 4.104 -2.818 1.00 94.00 90 ASN A O 1
ATOM 707 N N . LYS A 1 91 ? 14.456 2.672 -4.354 1.00 94.19 91 LYS A N 1
ATOM 708 C CA . LYS A 1 91 ? 14.081 3.704 -5.329 1.00 94.19 91 LYS A CA 1
ATOM 709 C C . LYS A 1 91 ? 13.032 4.669 -4.772 1.00 94.19 91 LYS A C 1
ATOM 711 O O . LYS A 1 91 ? 13.227 5.881 -4.849 1.00 94.19 91 LYS A O 1
ATOM 716 N N . TRP A 1 92 ? 11.968 4.160 -4.150 1.00 93.25 92 TRP A N 1
ATOM 717 C CA . TRP A 1 92 ? 10.956 4.996 -3.495 1.00 93.25 92 TRP A CA 1
ATOM 718 C C . TRP A 1 92 ? 11.542 5.866 -2.381 1.00 93.25 92 TRP A C 1
ATOM 720 O O . TRP A 1 92 ? 11.281 7.067 -2.314 1.00 93.25 92 TRP A O 1
ATOM 730 N N . ARG A 1 93 ? 12.372 5.273 -1.517 1.00 90.62 93 ARG A N 1
ATOM 731 C CA . ARG A 1 93 ? 12.984 5.964 -0.371 1.00 90.62 93 ARG A CA 1
ATOM 732 C C . ARG A 1 93 ? 14.024 7.012 -0.761 1.00 90.62 93 ARG A C 1
ATOM 734 O O . ARG A 1 93 ? 14.316 7.879 0.063 1.00 90.62 93 ARG A O 1
ATOM 741 N N . ALA A 1 94 ? 14.594 6.917 -1.962 1.00 89.31 94 ALA A N 1
ATOM 742 C CA . ALA A 1 94 ? 15.496 7.922 -2.520 1.00 89.31 94 ALA A CA 1
ATOM 743 C C . ALA A 1 94 ? 14.745 9.141 -3.086 1.00 89.31 94 ALA A C 1
ATOM 745 O O . ALA A 1 94 ? 15.293 10.237 -3.101 1.00 89.31 94 ALA A O 1
ATOM 746 N N . LEU A 1 95 ? 13.502 8.953 -3.543 1.00 83.88 95 LEU A N 1
ATOM 747 C CA . LEU A 1 95 ? 12.667 10.015 -4.117 1.00 83.88 95 LEU A CA 1
ATOM 748 C C . LEU A 1 95 ? 11.833 10.753 -3.064 1.00 83.88 95 LEU A C 1
ATOM 750 O O . LEU A 1 95 ? 11.487 11.917 -3.249 1.00 83.88 95 LEU A O 1
ATOM 754 N N . ALA A 1 96 ? 11.497 10.087 -1.962 1.00 76.19 96 ALA A N 1
ATOM 755 C CA . ALA A 1 96 ? 10.757 10.704 -0.876 1.00 76.19 96 ALA A CA 1
ATOM 756 C C . ALA A 1 96 ? 11.662 11.622 -0.038 1.00 76.19 96 ALA A C 1
ATOM 758 O O . ALA A 1 96 ? 12.679 11.185 0.507 1.00 76.19 96 ALA A O 1
ATOM 759 N N . VAL A 1 97 ? 11.241 12.877 0.152 1.00 66.12 97 VAL A N 1
ATOM 760 C CA . VAL A 1 97 ? 11.800 13.772 1.179 1.00 66.12 97 VAL A CA 1
ATOM 761 C C . VAL A 1 97 ? 11.307 13.280 2.544 1.00 66.12 97 VAL A C 1
ATOM 763 O O . VAL A 1 97 ? 10.331 13.777 3.102 1.00 66.12 97 VAL A O 1
ATOM 766 N N . CYS A 1 98 ? 11.943 12.222 3.045 1.00 59.75 98 CYS A N 1
ATOM 767 C CA . CYS A 1 98 ? 11.489 11.471 4.218 1.00 59.75 98 CYS A CA 1
ATOM 768 C C . CYS A 1 98 ? 11.600 12.265 5.528 1.00 59.75 98 CYS A C 1
ATOM 770 O O . CYS A 1 98 ? 10.961 11.905 6.511 1.00 59.75 98 CYS A O 1
ATOM 772 N N . ASP A 1 99 ? 12.369 13.354 5.542 1.00 57.19 99 ASP A N 1
ATOM 773 C CA . ASP A 1 99 ? 12.772 14.010 6.789 1.00 57.19 99 ASP A CA 1
ATOM 774 C C . ASP A 1 99 ? 11.723 14.990 7.342 1.00 57.19 99 ASP A C 1
ATOM 776 O O . ASP A 1 99 ? 11.895 15.517 8.437 1.00 57.19 99 ASP A O 1
ATOM 780 N N . THR A 1 100 ? 10.613 15.224 6.625 1.00 60.19 100 THR A N 1
ATOM 781 C CA . THR A 1 100 ? 9.561 16.168 7.069 1.00 60.19 100 THR A CA 1
ATOM 782 C C . THR A 1 100 ? 8.155 15.582 7.154 1.00 60.19 100 THR A C 1
ATOM 784 O O . THR A 1 100 ? 7.283 16.204 7.759 1.00 60.19 100 THR A O 1
ATOM 787 N N . GLU A 1 101 ? 7.914 14.389 6.601 1.00 77.19 101 GLU A N 1
ATOM 788 C CA . GLU A 1 101 ? 6.590 13.762 6.603 1.00 77.19 101 GLU A CA 1
ATOM 789 C C . GLU A 1 101 ? 6.611 12.476 7.447 1.00 77.19 101 GLU A C 1
ATOM 791 O O . GLU A 1 101 ? 7.152 11.466 6.992 1.00 77.19 101 GLU A O 1
ATOM 796 N N . PRO A 1 102 ? 5.991 12.457 8.645 1.00 78.31 102 PRO A N 1
ATOM 797 C CA . PRO A 1 102 ? 5.978 11.288 9.536 1.00 78.31 102 PRO A CA 1
ATOM 798 C C . PRO A 1 102 ? 5.445 9.991 8.911 1.00 78.31 102 PRO A C 1
ATOM 800 O O . PRO A 1 102 ? 5.715 8.904 9.410 1.00 78.31 102 PRO A O 1
ATOM 803 N N . LEU A 1 103 ? 4.683 10.088 7.821 1.00 80.06 103 LEU A N 1
ATOM 804 C CA . LEU A 1 103 ? 4.140 8.935 7.098 1.00 80.06 103 LEU A CA 1
ATOM 805 C C . LEU A 1 103 ? 5.140 8.301 6.129 1.00 80.06 103 LEU A C 1
ATOM 807 O O . LEU A 1 103 ? 4.989 7.132 5.788 1.00 80.06 103 LEU A O 1
ATOM 811 N N . LEU A 1 104 ? 6.162 9.050 5.707 1.00 84.31 104 LEU A N 1
ATOM 812 C CA . LEU A 1 104 ? 7.221 8.593 4.799 1.00 84.31 104 LEU A CA 1
ATOM 813 C C . LEU A 1 104 ? 8.465 8.115 5.558 1.00 84.31 104 LEU A C 1
ATOM 815 O O . LEU A 1 104 ? 9.556 8.000 4.997 1.00 84.31 104 LEU A O 1
ATOM 819 N N . GLN A 1 105 ? 8.318 7.825 6.849 1.00 84.31 105 GLN A N 1
ATOM 820 C CA . GLN A 1 105 ? 9.405 7.287 7.649 1.00 84.31 105 GLN A CA 1
ATOM 821 C C . GLN A 1 105 ? 9.785 5.868 7.213 1.00 84.31 105 GLN A C 1
ATOM 823 O O . GLN A 1 105 ? 8.955 5.067 6.781 1.00 84.31 105 GLN A O 1
ATOM 828 N N . LYS A 1 106 ? 11.076 5.560 7.347 1.00 86.81 106 LYS A N 1
ATOM 829 C CA . LYS A 1 106 ? 11.696 4.320 6.851 1.00 86.81 106 LYS A CA 1
ATOM 830 C C . LYS A 1 106 ? 11.762 3.211 7.909 1.00 86.81 106 LYS A C 1
ATOM 832 O O . LYS A 1 106 ? 12.212 2.110 7.601 1.00 86.81 106 LYS A O 1
ATOM 837 N N . THR A 1 107 ? 11.367 3.509 9.146 1.00 85.69 107 THR A N 1
ATOM 838 C CA . THR A 1 107 ? 11.531 2.652 10.328 1.00 85.69 107 THR A CA 1
ATOM 839 C C . THR A 1 107 ? 10.189 2.302 10.975 1.00 85.69 107 THR A C 1
ATOM 841 O O . THR A 1 107 ? 9.153 2.898 10.674 1.00 85.69 107 THR A O 1
ATOM 844 N N . GLY A 1 108 ? 10.224 1.319 11.879 1.00 87.81 108 GLY A N 1
ATOM 845 C CA . GLY A 1 108 ? 9.044 0.748 12.526 1.00 87.81 108 GLY A CA 1
ATOM 846 C C . GLY A 1 108 ? 8.448 -0.412 11.731 1.00 87.81 108 GLY A C 1
ATOM 847 O O . GLY A 1 108 ? 9.037 -0.885 10.760 1.00 87.81 108 GLY A O 1
ATOM 848 N N . SER A 1 109 ? 7.282 -0.879 12.168 1.00 89.88 109 SER A N 1
ATOM 849 C CA . SER A 1 109 ? 6.552 -1.985 11.540 1.00 89.88 109 SER A CA 1
ATOM 850 C C . SER A 1 109 ? 5.106 -1.584 11.244 1.00 89.88 109 SER A C 1
ATOM 852 O O . SER A 1 109 ? 4.523 -0.827 12.029 1.00 89.88 109 SER A O 1
ATOM 854 N N . PRO A 1 110 ? 4.502 -2.070 10.144 1.00 90.56 110 PRO A N 1
ATOM 855 C CA . PRO A 1 110 ? 3.095 -1.814 9.854 1.00 90.56 110 PRO A CA 1
ATOM 856 C C . PRO A 1 110 ? 2.162 -2.173 11.019 1.00 90.56 110 PRO A C 1
ATOM 858 O O . PRO A 1 110 ? 1.202 -1.452 11.276 1.00 90.56 110 PRO A O 1
ATOM 861 N N . GLU A 1 111 ? 2.465 -3.228 11.778 1.00 90.88 111 GLU A N 1
ATOM 862 C CA . GLU A 1 111 ? 1.682 -3.676 12.932 1.00 90.88 111 GLU A CA 1
ATOM 863 C C . GLU A 1 111 ? 1.644 -2.627 14.047 1.00 90.88 111 GLU A C 1
ATOM 865 O O . GLU A 1 111 ? 0.577 -2.352 14.597 1.00 90.88 111 GLU A O 1
ATOM 870 N N . GLN A 1 112 ? 2.784 -2.003 14.358 1.00 91.56 112 GLN A N 1
ATOM 871 C CA . GLN A 1 112 ? 2.847 -0.923 15.348 1.00 91.56 112 GLN A CA 1
ATOM 872 C C . GLN A 1 112 ? 1.980 0.268 14.925 1.00 91.56 112 GLN A C 1
ATOM 874 O O . GLN A 1 112 ? 1.253 0.826 15.749 1.00 91.56 112 GLN A O 1
ATOM 879 N N . PHE A 1 113 ? 2.015 0.633 13.641 1.00 92.06 113 PHE A N 1
ATOM 880 C CA . PHE A 1 113 ? 1.206 1.736 13.122 1.00 92.06 113 PHE A CA 1
ATOM 881 C C . PHE A 1 113 ? -0.279 1.396 13.048 1.00 92.06 113 PHE A C 1
ATOM 883 O O . PHE A 1 113 ? -1.107 2.248 13.361 1.00 92.06 113 PHE A O 1
ATOM 890 N N . ILE A 1 114 ? -0.633 0.152 12.726 1.00 91.75 114 ILE A N 1
ATOM 891 C CA . ILE A 1 114 ? -2.014 -0.336 12.804 1.00 91.75 114 ILE A CA 1
ATOM 892 C C . ILE A 1 114 ? -2.568 -0.133 14.218 1.00 91.75 114 ILE A C 1
ATOM 894 O O . ILE A 1 114 ? -3.629 0.471 14.372 1.00 91.75 114 ILE A O 1
ATOM 898 N N . GLU A 1 115 ? -1.851 -0.570 15.255 1.00 90.75 115 GLU A N 1
ATOM 899 C CA . GLU A 1 115 ? -2.298 -0.376 16.642 1.00 90.75 115 GLU A CA 1
ATOM 900 C C . GLU A 1 115 ? -2.386 1.110 17.021 1.00 90.75 115 GLU A C 1
ATOM 902 O O . GLU A 1 115 ? -3.342 1.534 17.673 1.00 90.75 115 GLU A O 1
ATOM 907 N N . GLN A 1 116 ? -1.452 1.936 16.543 1.00 89.44 116 GLN A N 1
ATOM 908 C CA . GLN A 1 116 ? -1.489 3.382 16.762 1.00 89.44 116 GLN A CA 1
ATOM 909 C C . GLN A 1 116 ? -2.713 4.051 16.111 1.00 89.44 116 GLN A C 1
ATOM 911 O O . GLN A 1 116 ? -3.301 4.970 16.692 1.00 89.44 116 GLN A O 1
ATOM 916 N N . TYR A 1 117 ? -3.096 3.627 14.906 1.00 89.62 117 TYR A N 1
ATOM 917 C CA . TYR A 1 117 ? -4.161 4.262 14.127 1.00 89.62 117 TYR A CA 1
ATOM 918 C C . TYR A 1 117 ? -5.552 3.710 14.408 1.00 89.62 117 TYR A C 1
ATOM 920 O O . TYR A 1 117 ? -6.523 4.436 14.206 1.00 89.62 117 TYR A O 1
ATOM 928 N N . LYS A 1 118 ? -5.678 2.490 14.940 1.00 85.69 118 LYS A N 1
ATOM 929 C CA . LYS A 1 118 ? -6.964 1.900 15.350 1.00 85.69 118 LYS A CA 1
ATOM 930 C C . LYS A 1 118 ? -7.794 2.829 16.235 1.00 85.69 118 LYS A C 1
ATOM 932 O O . LYS A 1 118 ? -8.985 3.008 15.994 1.00 85.69 118 LYS A O 1
ATOM 937 N N . ASN A 1 119 ? -7.150 3.511 17.180 1.00 80.31 119 ASN A N 1
ATOM 938 C CA . ASN A 1 119 ? -7.810 4.466 18.079 1.00 80.31 119 ASN A CA 1
ATOM 939 C C . ASN A 1 119 ? -8.240 5.775 17.390 1.00 80.31 119 ASN A C 1
ATOM 941 O O . ASN A 1 119 ? -8.985 6.562 17.966 1.00 80.31 119 ASN A O 1
ATOM 945 N N . LYS A 1 120 ? -7.778 6.010 16.158 1.00 78.94 120 LYS A N 1
ATOM 946 C CA . LYS A 1 120 ? -8.059 7.188 15.327 1.00 78.94 120 LYS A CA 1
ATOM 947 C C . LYS A 1 120 ? -8.807 6.839 14.039 1.00 78.94 120 LYS A C 1
ATOM 949 O O . LYS A 1 120 ? -8.928 7.687 13.166 1.00 78.94 120 LYS A O 1
ATOM 954 N N . ALA A 1 121 ? -9.331 5.620 13.899 1.00 74.56 121 ALA A N 1
ATOM 955 C CA . ALA A 1 121 ? -9.959 5.165 12.655 1.00 74.56 121 ALA A CA 1
ATOM 956 C C . ALA A 1 121 ? -11.156 6.033 12.210 1.00 74.56 121 ALA A C 1
ATOM 958 O O . ALA A 1 121 ? -11.457 6.107 11.025 1.00 74.56 121 ALA A O 1
ATOM 959 N N . LYS A 1 122 ? -11.823 6.713 13.155 1.00 77.88 122 LYS A N 1
ATOM 960 C CA . LYS A 1 122 ? -12.943 7.637 12.893 1.00 77.88 122 LYS A CA 1
ATOM 961 C C . LYS A 1 122 ? -12.521 9.110 12.788 1.00 77.88 122 LYS A C 1
ATOM 963 O O . LYS A 1 122 ? -13.370 9.972 12.585 1.00 77.88 122 LYS A O 1
ATOM 968 N N . ASP A 1 123 ? -11.235 9.408 12.961 1.00 83.50 123 ASP A N 1
ATOM 969 C CA . ASP A 1 123 ? -10.696 10.764 12.883 1.00 83.50 123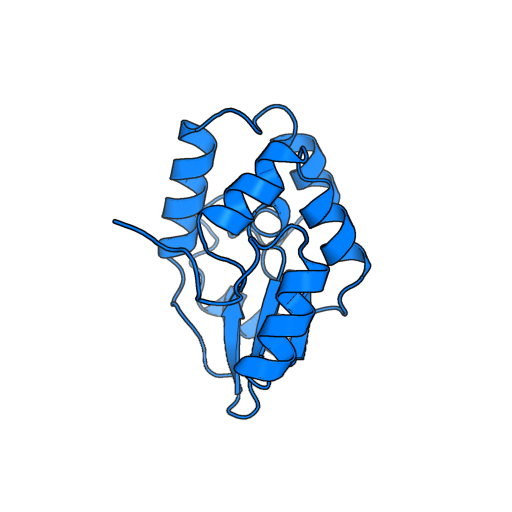 ASP A CA 1
ATOM 970 C C . ASP A 1 123 ? -10.436 11.140 11.417 1.00 83.50 123 ASP A C 1
ATOM 972 O O . ASP A 1 123 ? -9.407 10.800 10.823 1.00 83.50 123 ASP A O 1
ATOM 976 N N . LEU A 1 124 ? -11.394 11.860 10.831 1.00 79.81 124 LEU A N 1
ATOM 977 C CA . LEU A 1 124 ? -11.315 12.324 9.447 1.00 79.81 124 LEU A CA 1
ATOM 978 C C . LEU A 1 124 ? -10.180 13.336 9.226 1.00 79.81 124 LEU A C 1
ATOM 980 O O . LEU A 1 124 ? -9.601 13.355 8.145 1.00 79.81 124 LEU A O 1
ATOM 984 N N . GLN A 1 125 ? -9.792 14.123 10.236 1.00 83.38 125 GLN A N 1
ATOM 985 C CA 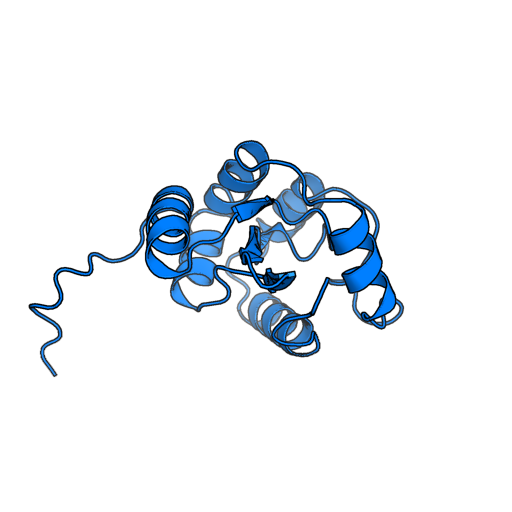. GLN A 1 125 ? -8.663 15.051 10.095 1.00 83.38 125 GLN A CA 1
ATOM 986 C C . GLN A 1 125 ? -7.344 14.286 9.976 1.00 83.38 125 GLN A C 1
ATOM 988 O O . GLN A 1 125 ? -6.484 14.625 9.159 1.00 83.38 125 GLN A O 1
ATOM 993 N N . ASN A 1 126 ? -7.194 13.218 10.763 1.00 80.56 126 ASN A N 1
ATOM 994 C CA . ASN A 1 126 ? -6.047 12.326 10.656 1.00 80.56 126 ASN A CA 1
ATOM 995 C C . ASN A 1 126 ? -6.008 11.630 9.286 1.00 80.56 126 ASN A C 1
ATOM 997 O O . ASN A 1 126 ? -4.951 11.591 8.658 1.00 80.56 126 ASN A O 1
ATOM 1001 N N . ARG A 1 127 ? -7.154 11.151 8.785 1.00 82.06 127 ARG A N 1
ATOM 1002 C CA . ARG A 1 127 ? -7.278 10.597 7.426 1.00 82.06 127 ARG A CA 1
ATOM 1003 C C . ARG A 1 127 ? -6.841 11.602 6.358 1.00 82.06 127 ARG A C 1
ATOM 1005 O O . ARG A 1 127 ? -6.016 11.266 5.513 1.00 82.06 127 ARG A O 1
ATOM 1012 N N . ASP A 1 128 ? -7.362 12.824 6.390 1.00 84.25 128 ASP A N 1
ATOM 1013 C CA . ASP A 1 128 ? -7.103 13.821 5.346 1.00 84.25 128 ASP A CA 1
ATOM 1014 C C . ASP A 1 128 ? -5.636 14.261 5.326 1.00 84.25 128 ASP A C 1
ATOM 1016 O O . ASP A 1 128 ? -5.042 14.428 4.256 1.00 84.25 128 ASP A O 1
ATOM 1020 N N . ARG A 1 129 ? -5.000 14.352 6.500 1.00 83.69 129 ARG A N 1
ATOM 1021 C CA . ARG A 1 129 ? -3.550 14.559 6.603 1.00 83.69 129 ARG A CA 1
ATOM 1022 C C . ARG A 1 129 ? -2.771 13.431 5.923 1.00 83.69 129 ARG A C 1
ATOM 1024 O O . ARG A 1 129 ? -1.773 13.698 5.256 1.00 83.69 129 ARG A O 1
ATOM 1031 N N . ILE A 1 130 ? -3.228 12.190 6.062 1.00 83.31 130 ILE A N 1
ATOM 1032 C CA . ILE A 1 130 ? -2.568 11.015 5.483 1.00 83.31 130 ILE A CA 1
ATOM 1033 C C . ILE A 1 130 ? -2.705 10.973 3.972 1.00 83.31 130 ILE A C 1
ATOM 1035 O O . ILE A 1 130 ? -1.715 10.784 3.269 1.00 83.31 130 ILE A O 1
ATOM 1039 N N . VAL A 1 131 ? -3.909 11.235 3.477 1.00 83.12 131 VAL A N 1
ATOM 1040 C CA . VAL A 1 131 ? -4.181 11.379 2.047 1.00 83.12 131 VAL A CA 1
ATOM 1041 C C . VAL A 1 131 ? -3.342 12.515 1.450 1.00 83.12 131 VAL A C 1
ATOM 1043 O O . VAL A 1 131 ? -2.722 12.343 0.405 1.00 83.12 131 VAL A O 1
ATOM 1046 N N . THR A 1 132 ? -3.234 13.649 2.146 1.00 84.31 132 THR A N 1
ATOM 1047 C CA . THR A 1 132 ? -2.395 14.777 1.712 1.00 84.31 132 THR A CA 1
ATOM 1048 C C . THR A 1 132 ? -0.914 14.399 1.646 1.00 84.31 132 THR A C 1
ATOM 1050 O O . THR A 1 132 ? -0.239 14.739 0.677 1.00 84.31 132 THR A O 1
ATOM 1053 N N . GLY A 1 133 ? -0.398 13.682 2.650 1.00 81.38 133 GLY A N 1
ATOM 1054 C CA . GLY A 1 133 ? 0.979 13.180 2.653 1.00 81.38 133 GLY A CA 1
ATOM 1055 C C . GLY A 1 133 ? 1.245 12.200 1.508 1.00 81.38 133 GLY A C 1
ATOM 1056 O O . GLY A 1 133 ? 2.267 12.307 0.835 1.00 81.38 133 GLY A O 1
ATOM 1057 N N . PHE A 1 134 ? 0.295 11.301 1.237 1.00 85.81 134 PHE A N 1
ATOM 1058 C CA . PHE A 1 134 ? 0.351 10.363 0.116 1.00 85.81 134 PHE A CA 1
ATOM 1059 C C . PHE A 1 134 ? 0.452 11.076 -1.238 1.00 85.81 134 PHE A C 1
ATOM 1061 O O . PHE A 1 134 ? 1.308 10.730 -2.046 1.00 85.81 134 PHE A O 1
ATOM 1068 N N . PHE A 1 135 ? -0.349 12.122 -1.463 1.00 85.19 135 PHE A N 1
ATOM 1069 C CA . PHE A 1 135 ? -0.332 12.883 -2.717 1.00 85.19 135 PHE A CA 1
ATOM 1070 C C . PHE A 1 135 ? 0.955 13.687 -2.967 1.00 85.19 135 PHE A C 1
ATOM 1072 O O . PHE A 1 135 ? 1.130 14.216 -4.063 1.00 85.19 135 PHE A O 1
ATOM 1079 N N . LYS A 1 136 ? 1.876 13.771 -1.996 1.00 83.75 136 LYS A N 1
ATOM 1080 C CA . LYS A 1 136 ? 3.225 14.322 -2.221 1.00 83.75 136 LYS A CA 1
ATOM 1081 C C . LYS A 1 136 ? 4.151 13.340 -2.944 1.00 83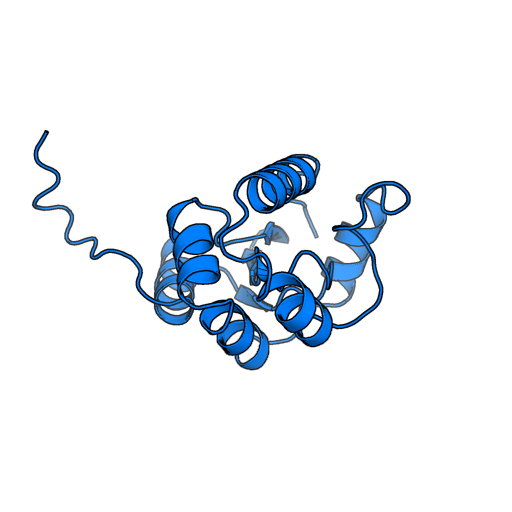.75 136 LYS A C 1
ATOM 1083 O O . LYS A 1 136 ? 5.183 13.757 -3.465 1.00 83.75 136 LYS A O 1
ATOM 1088 N N . LEU A 1 137 ? 3.827 12.047 -2.940 1.00 86.88 137 LEU A N 1
ATOM 1089 C CA . LEU A 1 137 ? 4.585 11.034 -3.666 1.00 86.88 137 LEU A CA 1
ATOM 1090 C C . LEU A 1 137 ? 4.277 11.115 -5.168 1.00 86.88 137 LEU A C 1
ATOM 1092 O O . LEU A 1 137 ? 3.151 11.448 -5.547 1.00 86.88 137 LEU A O 1
ATOM 1096 N N . PRO A 1 138 ? 5.240 10.778 -6.046 1.00 90.12 138 PRO A N 1
ATOM 1097 C CA . PRO A 1 138 ? 4.931 10.600 -7.457 1.00 90.12 138 PRO A CA 1
ATOM 1098 C C . PRO A 1 138 ? 3.870 9.505 -7.625 1.00 90.12 138 PRO A C 1
ATOM 1100 O O . PRO A 1 138 ? 3.882 8.504 -6.911 1.00 90.12 138 PRO A O 1
ATOM 1103 N N . THR A 1 139 ? 2.968 9.674 -8.594 1.00 91.06 139 THR A N 1
ATOM 1104 C CA . THR A 1 139 ? 1.887 8.709 -8.864 1.00 91.06 139 THR A CA 1
ATOM 1105 C C . THR A 1 139 ? 2.423 7.314 -9.191 1.00 91.06 139 THR A C 1
ATOM 1107 O O . THR A 1 139 ? 1.833 6.317 -8.789 1.00 91.06 139 THR A O 1
ATOM 1110 N N . ALA A 1 140 ? 3.549 7.250 -9.900 1.00 94.50 140 ALA A N 1
ATOM 1111 C CA . ALA A 1 140 ? 4.294 6.033 -10.180 1.00 94.50 140 ALA A CA 1
ATOM 1112 C C . ALA A 1 140 ? 5.779 6.368 -10.373 1.00 94.50 140 ALA A C 1
ATOM 1114 O O . ALA A 1 140 ? 6.139 7.509 -10.675 1.00 94.50 140 ALA A O 1
ATOM 1115 N N . ILE A 1 141 ? 6.634 5.360 -10.234 1.00 95.00 141 ILE A N 1
ATOM 1116 C CA . ILE A 1 141 ? 8.067 5.428 -10.527 1.00 95.00 141 ILE A CA 1
ATOM 1117 C C . ILE A 1 141 ? 8.442 4.348 -11.541 1.00 95.00 141 ILE A C 1
ATOM 1119 O O . ILE A 1 141 ? 7.762 3.331 -11.643 1.00 95.00 141 ILE A O 1
ATOM 1123 N N . SER A 1 142 ? 9.549 4.551 -12.252 1.00 96.25 142 SER A N 1
ATOM 1124 C CA . SER A 1 142 ? 10.194 3.490 -13.032 1.00 96.25 142 SER A CA 1
ATOM 1125 C C . SER A 1 142 ? 11.274 2.820 -12.186 1.00 96.25 142 SER A C 1
ATOM 1127 O O . SER A 1 142 ? 12.105 3.523 -11.591 1.00 96.25 142 SER A O 1
ATOM 1129 N N . LEU A 1 143 ? 11.248 1.487 -12.143 1.00 93.00 143 LEU A N 1
ATOM 1130 C CA . LEU A 1 143 ? 12.284 0.649 -11.532 1.00 93.00 143 LEU A CA 1
ATOM 1131 C C . LEU A 1 143 ? 13.473 0.431 -12.468 1.00 93.00 143 LEU A C 1
ATOM 1133 O O . LEU A 1 143 ? 13.253 0.389 -13.701 1.00 93.00 143 LEU A O 1
#

Foldseek 3Di:
DDPPDPPDDQDQAVVSVVVCCCVPQVWAKAFPLLFLLLQLQQGIWIAHPQQKIAGPPLDPSSNLSSLVVLSPRSVVVNVVGHHDDPVVSVVQLVQDPQPPQNRRDNDDHNVVNSVVCSVVSVPVVVVVSSSVSRVVGDRIDGD

Sequence (143 aa):
TPVANSGFSAITSFEQFCTIAKRYWQVTLYRNDVFPALAPYFPIVCIAENNSCWFAAATNEMLELTMNSGFNESKHILSVLPSCPEHAINKWRALAVCDTEPLLQKTGSPEQFIEQYKNKAKDLQNRDRIVTGFFKLPTAISL

pLDDT: mean 87.46, std 13.09, range [34.97, 98.19]